Protein AF-A0AA36Y3I9-F1 (afdb_monomer_lite)

Structure (mmCIF, N/CA/C/O backbone):
data_AF-A0AA36Y3I9-F1
#
_entry.id   AF-A0AA36Y3I9-F1
#
loop_
_atom_site.group_PDB
_atom_site.id
_atom_site.type_symbol
_atom_site.label_atom_id
_atom_site.label_alt_id
_atom_site.label_comp_id
_atom_site.label_asym_id
_atom_site.label_entity_id
_atom_site.label_seq_id
_atom_site.pdbx_PDB_ins_code
_atom_site.Cartn_x
_atom_site.Cartn_y
_atom_site.Cartn_z
_atom_site.occupancy
_atom_site.B_iso_or_equiv
_atom_site.auth_seq_id
_atom_site.auth_comp_id
_atom_site.auth_asym_id
_atom_site.auth_atom_id
_atom_site.pdbx_PDB_model_num
ATOM 1 N N . MET A 1 1 ? 40.021 -27.752 -54.313 1.00 46.91 1 MET A N 1
ATOM 2 C CA . MET A 1 1 ? 39.554 -26.451 -54.841 1.00 46.91 1 MET A CA 1
ATOM 3 C C . MET A 1 1 ? 38.959 -25.659 -53.688 1.00 46.91 1 MET A C 1
ATOM 5 O O . MET A 1 1 ? 38.004 -26.139 -53.095 1.00 46.91 1 MET A O 1
ATOM 9 N N . LYS A 1 2 ? 39.529 -24.509 -53.307 1.00 47.94 2 LYS A N 1
ATOM 10 C CA . LYS A 1 2 ? 38.852 -23.609 -52.360 1.00 47.94 2 LYS A CA 1
ATOM 11 C C . LYS A 1 2 ? 37.737 -22.903 -53.128 1.00 47.94 2 LYS A C 1
ATOM 13 O O . LYS A 1 2 ? 38.028 -22.247 -54.125 1.00 47.94 2 LYS A O 1
ATOM 18 N N . ALA A 1 3 ? 36.491 -23.086 -52.701 1.00 59.00 3 ALA A N 1
ATOM 19 C CA . ALA A 1 3 ? 35.358 -22.347 -53.241 1.00 59.00 3 ALA A CA 1
ATOM 20 C C . ALA A 1 3 ? 35.648 -20.844 -53.110 1.00 59.00 3 ALA A C 1
ATOM 22 O O . ALA A 1 3 ? 35.947 -20.354 -52.019 1.00 59.00 3 ALA A O 1
ATOM 23 N N . ARG A 1 4 ? 35.646 -20.126 -54.235 1.00 68.38 4 ARG A N 1
ATOM 24 C CA . ARG A 1 4 ? 35.784 -18.671 -54.245 1.00 68.38 4 ARG A CA 1
ATOM 25 C C . ARG A 1 4 ? 34.407 -18.120 -53.895 1.00 68.38 4 ARG A C 1
ATOM 27 O O . ARG A 1 4 ? 33.529 -18.154 -54.749 1.00 68.38 4 ARG A O 1
ATOM 34 N N . LEU A 1 5 ? 34.217 -17.692 -52.645 1.00 71.56 5 LEU A N 1
ATOM 35 C CA . LEU A 1 5 ? 32.971 -17.040 -52.242 1.00 71.56 5 LEU A CA 1
ATOM 36 C C . LEU A 1 5 ? 32.684 -15.867 -53.179 1.00 71.56 5 LEU A C 1
ATOM 38 O O . LEU A 1 5 ? 33.579 -15.090 -53.532 1.00 71.56 5 LEU A O 1
ATOM 42 N N . THR A 1 6 ? 31.427 -15.754 -53.577 1.00 85.88 6 THR A N 1
ATOM 43 C CA . THR A 1 6 ? 30.940 -14.640 -54.377 1.00 85.88 6 THR A CA 1
ATOM 44 C C . THR A 1 6 ? 30.799 -13.395 -53.504 1.00 85.88 6 THR A C 1
ATOM 46 O O . THR A 1 6 ? 30.583 -13.465 -52.293 1.00 85.88 6 THR A O 1
ATOM 49 N N . TYR A 1 7 ? 30.910 -12.217 -54.119 1.00 82.88 7 TYR A N 1
ATOM 50 C CA . TYR A 1 7 ? 30.744 -10.942 -53.417 1.00 82.88 7 TYR A CA 1
ATOM 51 C C . TYR A 1 7 ? 29.383 -10.842 -52.705 1.00 82.88 7 TYR A C 1
ATOM 53 O O . TYR A 1 7 ? 29.302 -10.307 -51.603 1.00 82.88 7 TYR A O 1
ATOM 61 N N . GLN A 1 8 ? 28.327 -11.406 -53.300 1.00 84.25 8 GLN A N 1
ATOM 62 C CA . GLN A 1 8 ? 26.984 -11.410 -52.717 1.00 84.25 8 GLN A CA 1
ATOM 63 C C . GLN A 1 8 ? 26.908 -12.231 -51.422 1.00 84.25 8 GLN A C 1
ATOM 65 O O . GLN A 1 8 ? 26.336 -11.754 -50.446 1.00 84.25 8 GLN A O 1
ATOM 70 N N . GLU A 1 9 ? 27.534 -13.412 -51.379 1.00 86.00 9 GLU A N 1
ATOM 71 C CA . GLU A 1 9 ? 27.586 -14.254 -50.172 1.00 86.00 9 GLU A CA 1
ATOM 72 C C . GLU A 1 9 ? 28.360 -13.571 -49.037 1.00 86.00 9 GLU A C 1
ATOM 74 O O . GLU A 1 9 ? 27.932 -13.594 -47.883 1.00 86.00 9 GLU A O 1
ATOM 79 N N . VAL A 1 10 ? 29.473 -12.903 -49.362 1.00 86.75 10 VAL A N 1
ATOM 80 C CA . VAL A 1 10 ? 30.265 -12.146 -48.379 1.00 86.75 10 VAL A CA 1
ATOM 81 C C . VAL A 1 10 ? 29.462 -10.975 -47.806 1.00 86.75 10 VAL A C 1
ATOM 83 O O . VAL A 1 10 ? 29.476 -10.754 -46.596 1.00 86.75 10 VAL A O 1
ATOM 86 N N . MET A 1 11 ? 28.739 -10.236 -48.651 1.00 86.56 11 MET A N 1
ATOM 87 C CA . MET A 1 11 ? 27.931 -9.097 -48.205 1.00 86.56 11 MET A CA 1
ATOM 88 C C . MET A 1 11 ? 26.712 -9.526 -47.383 1.00 86.56 11 MET A C 1
ATOM 90 O O . MET A 1 11 ? 26.414 -8.886 -46.375 1.00 86.56 11 MET A O 1
ATOM 94 N N . ALA A 1 12 ? 26.051 -10.628 -47.751 1.00 88.88 12 ALA A N 1
ATOM 95 C CA . ALA A 1 12 ? 24.962 -11.205 -46.962 1.00 88.88 12 ALA A CA 1
ATOM 96 C C . ALA A 1 12 ? 25.442 -11.625 -45.563 1.00 88.88 12 ALA A C 1
ATOM 98 O O . ALA A 1 12 ? 24.811 -11.272 -44.567 1.00 88.88 12 ALA A O 1
ATOM 99 N N . TYR A 1 13 ? 26.609 -12.274 -45.475 1.00 89.00 13 TYR A N 1
ATOM 100 C CA . TYR A 1 13 ? 27.219 -12.638 -44.197 1.00 89.00 13 TYR A CA 1
ATOM 101 C C . TYR A 1 13 ? 27.501 -11.411 -43.320 1.00 89.00 13 TYR A C 1
ATOM 103 O O . TYR A 1 13 ? 27.165 -11.409 -42.139 1.00 89.00 13 TYR A O 1
ATOM 111 N N . ILE A 1 14 ? 28.070 -10.337 -43.879 1.00 89.81 14 ILE A N 1
ATOM 112 C CA . ILE A 1 14 ? 28.334 -9.100 -43.122 1.00 89.81 14 ILE A CA 1
ATOM 113 C C . ILE A 1 14 ? 27.027 -8.496 -42.589 1.00 89.81 14 ILE A C 1
ATOM 115 O O . ILE A 1 14 ? 26.957 -8.159 -41.407 1.00 89.81 14 ILE A O 1
ATOM 119 N N . GLN A 1 15 ? 25.979 -8.422 -43.416 1.00 90.38 15 GLN A N 1
ATOM 120 C CA . GLN A 1 15 ? 24.668 -7.922 -42.991 1.00 90.38 15 GLN A CA 1
ATOM 121 C C . GLN A 1 15 ? 24.043 -8.781 -41.885 1.00 90.38 15 GLN A C 1
ATOM 123 O O . GLN A 1 15 ? 23.445 -8.243 -40.953 1.00 90.38 15 GLN A O 1
ATOM 128 N N . GLU A 1 16 ? 24.176 -10.105 -41.958 1.00 90.44 16 GLU A N 1
ATOM 129 C CA . GLU A 1 16 ? 23.721 -11.007 -40.896 1.00 90.44 16 GLU A CA 1
ATOM 130 C C . GLU A 1 16 ? 24.496 -10.785 -39.595 1.00 90.44 16 GLU A C 1
ATOM 132 O O . GLU A 1 16 ? 23.885 -10.693 -38.531 1.00 90.44 16 GLU A O 1
ATOM 137 N N . GLN A 1 17 ? 25.820 -10.606 -39.664 1.00 88.69 17 GLN A N 1
ATOM 138 C CA . GLN A 1 17 ? 26.636 -10.285 -38.490 1.00 88.69 17 GLN A CA 1
ATOM 139 C C . GLN A 1 17 ? 26.239 -8.944 -37.858 1.00 88.69 17 GLN A C 1
ATOM 141 O O . GLN A 1 17 ? 26.241 -8.810 -36.632 1.00 88.69 17 GLN A O 1
ATOM 146 N N . GLU A 1 18 ? 25.898 -7.940 -38.666 1.00 91.44 18 GLU A N 1
ATOM 147 C CA . GLU A 1 18 ? 25.421 -6.644 -38.177 1.00 91.44 18 GLU A CA 1
ATOM 148 C C . GLU A 1 18 ? 24.036 -6.746 -37.531 1.00 91.44 18 GLU A C 1
ATOM 150 O O . GLU A 1 18 ? 23.861 -6.273 -36.403 1.00 91.44 18 GLU A O 1
ATOM 155 N N . LYS A 1 19 ? 23.084 -7.437 -38.174 1.00 90.69 19 LYS A N 1
ATOM 156 C CA . LYS A 1 19 ? 21.745 -7.694 -37.617 1.00 90.69 19 LYS A CA 1
ATOM 157 C C . LYS A 1 19 ? 21.809 -8.473 -36.307 1.00 90.69 19 LYS A C 1
ATOM 159 O O . LYS A 1 19 ? 21.098 -8.141 -35.359 1.00 90.69 19 LYS A O 1
ATOM 164 N N . GLU A 1 20 ? 22.672 -9.482 -36.219 1.00 90.12 20 GLU A N 1
ATOM 165 C CA . GLU A 1 20 ? 22.820 -10.290 -35.008 1.00 90.12 20 GLU A CA 1
ATOM 166 C C . GLU A 1 20 ? 23.422 -9.462 -33.860 1.00 90.12 20 GLU A C 1
ATOM 168 O O . GLU A 1 20 ? 22.930 -9.502 -32.729 1.00 90.12 20 GLU A O 1
ATOM 173 N N . LYS A 1 21 ? 24.420 -8.613 -34.150 1.00 89.56 21 LYS A N 1
ATOM 174 C CA . LYS A 1 21 ? 24.953 -7.641 -33.178 1.00 89.56 21 LYS A CA 1
ATOM 175 C C . LYS A 1 21 ? 23.883 -6.651 -32.716 1.00 89.56 21 LYS A C 1
ATOM 177 O O . LYS A 1 21 ? 23.813 -6.345 -31.524 1.00 89.56 21 LYS A O 1
ATOM 182 N N . GLU A 1 22 ? 23.050 -6.147 -33.622 1.00 88.12 22 GLU A N 1
ATOM 183 C CA . GLU A 1 22 ? 21.963 -5.223 -33.292 1.00 88.12 22 GLU A CA 1
ATOM 184 C C . GLU A 1 22 ? 20.894 -5.890 -32.415 1.00 88.12 22 GLU A C 1
ATOM 186 O O . GLU A 1 22 ? 20.528 -5.354 -31.365 1.00 88.12 22 GLU A O 1
ATOM 191 N N . LYS A 1 23 ? 20.483 -7.114 -32.758 1.00 89.19 23 LYS A N 1
ATOM 192 C CA . LYS A 1 23 ? 19.559 -7.931 -31.962 1.00 89.19 23 LYS A CA 1
ATOM 193 C C . LYS A 1 23 ? 20.100 -8.201 -30.557 1.00 89.19 23 LYS A C 1
ATOM 195 O O . LYS A 1 23 ? 19.368 -8.062 -29.576 1.00 89.19 23 LYS A O 1
ATOM 200 N N . GLN A 1 24 ? 21.393 -8.505 -30.427 1.00 87.75 24 GLN A N 1
ATOM 201 C CA . GLN A 1 24 ? 22.046 -8.664 -29.124 1.00 87.75 24 GLN A CA 1
ATOM 202 C C . GLN A 1 24 ? 22.059 -7.363 -28.310 1.00 87.75 24 GLN A C 1
ATOM 204 O O . GLN A 1 24 ? 21.859 -7.397 -27.093 1.00 87.75 24 GLN A O 1
ATOM 209 N N . ARG A 1 25 ? 22.274 -6.203 -28.948 1.00 89.19 25 ARG A N 1
ATOM 210 C CA . ARG A 1 25 ? 22.195 -4.892 -28.275 1.00 89.19 25 ARG A CA 1
ATOM 211 C C . ARG A 1 25 ? 20.779 -4.609 -27.774 1.00 89.19 25 ARG A C 1
ATOM 213 O O . ARG A 1 25 ? 20.622 -4.216 -26.619 1.00 89.19 25 ARG A O 1
ATOM 220 N N . LEU A 1 26 ? 19.769 -4.852 -28.609 1.00 88.50 26 LEU A N 1
ATOM 221 C CA . LEU A 1 26 ? 18.353 -4.705 -28.259 1.00 88.50 26 LEU A CA 1
ATOM 222 C C . LEU A 1 26 ? 17.974 -5.605 -27.077 1.00 88.50 26 LEU A C 1
ATOM 224 O O . LEU A 1 26 ? 17.404 -5.120 -26.102 1.00 88.50 26 LEU A O 1
ATOM 228 N N . ALA A 1 27 ? 18.375 -6.879 -27.103 1.00 88.75 27 ALA A N 1
ATOM 229 C CA . ALA A 1 27 ? 18.128 -7.818 -26.010 1.00 88.75 27 ALA A CA 1
ATOM 230 C C . ALA A 1 27 ? 18.773 -7.361 -24.688 1.00 88.75 27 ALA A C 1
ATOM 232 O O . ALA A 1 27 ? 18.120 -7.370 -23.644 1.00 88.75 27 ALA A O 1
ATOM 233 N N . LYS A 1 28 ? 20.027 -6.886 -24.725 1.00 88.12 28 LYS A N 1
ATOM 234 C CA . LYS A 1 28 ? 20.715 -6.343 -23.539 1.00 88.12 28 LYS A CA 1
ATOM 235 C C . LYS A 1 28 ? 20.021 -5.097 -22.982 1.00 88.12 28 LYS A C 1
ATOM 237 O O . LYS A 1 28 ? 19.918 -4.947 -21.765 1.00 88.12 28 LYS A O 1
ATOM 242 N N . ASN A 1 29 ? 19.540 -4.206 -23.848 1.00 86.19 29 ASN A N 1
ATOM 243 C CA . ASN A 1 29 ? 18.797 -3.018 -23.423 1.00 86.19 29 ASN A CA 1
ATOM 244 C C . ASN A 1 29 ? 17.447 -3.395 -22.798 1.00 86.19 29 ASN A C 1
ATOM 246 O O . ASN A 1 29 ? 17.110 -2.875 -21.735 1.00 86.19 29 ASN A O 1
ATOM 250 N N . GLN A 1 30 ? 16.725 -4.346 -23.395 1.00 84.44 30 GLN A N 1
ATOM 251 C CA . GLN A 1 30 ? 15.467 -4.863 -22.857 1.00 84.44 30 GLN A CA 1
ATOM 252 C C . GLN A 1 30 ? 15.658 -5.461 -21.455 1.00 84.44 30 GLN A C 1
ATOM 254 O O . GLN A 1 30 ? 14.906 -5.137 -20.538 1.00 84.44 30 GLN A O 1
ATOM 259 N N . GLN A 1 31 ? 16.702 -6.276 -21.265 1.00 80.62 31 GLN A N 1
ATOM 260 C CA . GLN A 1 31 ? 17.042 -6.869 -19.967 1.00 80.62 31 GLN A CA 1
ATOM 261 C C . GLN A 1 31 ? 17.364 -5.806 -18.906 1.00 80.62 31 GLN A C 1
ATOM 263 O O . GLN A 1 31 ? 16.887 -5.897 -17.776 1.00 80.62 31 GLN A O 1
ATOM 268 N N . LYS A 1 32 ? 18.123 -4.760 -19.265 1.00 83.25 32 LYS A N 1
ATOM 269 C CA . LYS A 1 32 ? 18.410 -3.642 -18.350 1.00 83.25 32 LYS A CA 1
ATOM 270 C C . LYS A 1 32 ? 17.140 -2.901 -17.927 1.00 83.25 32 LYS A C 1
ATOM 272 O O . LYS A 1 32 ? 16.986 -2.600 -16.747 1.00 83.25 32 LYS A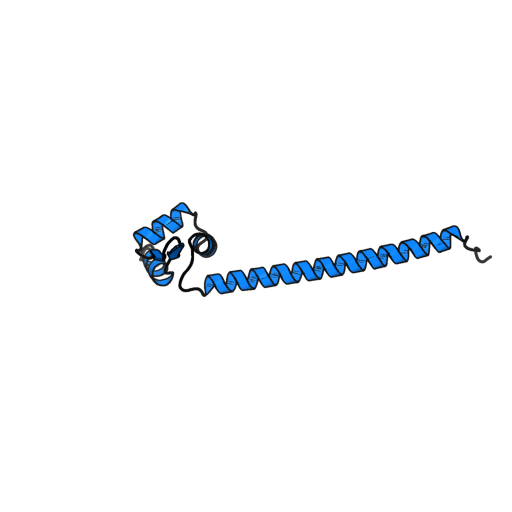 O 1
ATOM 277 N N . ILE A 1 33 ? 16.236 -2.617 -18.866 1.00 81.06 33 ILE A N 1
ATOM 278 C CA . ILE A 1 33 ? 14.968 -1.930 -18.577 1.00 81.06 33 ILE A CA 1
ATOM 279 C C . ILE A 1 33 ? 14.086 -2.784 -17.657 1.00 81.06 33 ILE A C 1
ATOM 281 O O . ILE A 1 33 ? 13.535 -2.259 -16.688 1.00 81.06 33 ILE A O 1
ATOM 285 N N . ALA A 1 34 ? 13.997 -4.094 -17.911 1.00 81.12 34 ALA A N 1
ATOM 286 C CA . ALA A 1 34 ? 13.244 -5.023 -17.071 1.00 81.12 34 ALA A CA 1
ATOM 287 C C . ALA A 1 34 ? 13.771 -5.044 -15.624 1.00 81.12 34 ALA A C 1
ATOM 289 O O . ALA A 1 34 ? 12.999 -4.823 -14.692 1.00 81.12 34 ALA A O 1
ATOM 290 N N . GLY A 1 35 ? 15.090 -5.179 -15.436 1.00 79.31 35 GLY A N 1
ATOM 291 C CA . GLY A 1 35 ? 15.698 -5.179 -14.100 1.00 79.31 35 GLY A CA 1
ATOM 292 C C . GLY A 1 35 ? 15.521 -3.856 -13.340 1.00 79.31 35 GLY A C 1
ATOM 293 O O . GLY A 1 35 ? 15.311 -3.851 -12.127 1.00 79.31 35 GLY A O 1
ATOM 294 N N . ILE A 1 36 ? 15.544 -2.714 -14.040 1.00 82.25 36 ILE A N 1
ATOM 295 C CA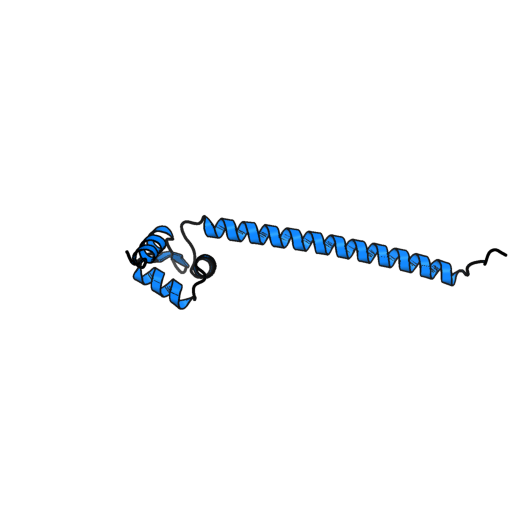 . ILE A 1 36 ? 15.231 -1.411 -13.428 1.00 82.25 36 ILE A CA 1
ATOM 296 C C . ILE A 1 36 ? 13.764 -1.367 -12.983 1.00 82.25 36 ILE A C 1
ATOM 298 O O . ILE A 1 36 ? 13.476 -0.917 -11.875 1.00 82.25 36 ILE A O 1
ATOM 302 N N . SER A 1 37 ? 12.839 -1.841 -13.822 1.00 79.94 37 SER A N 1
ATOM 303 C CA . SER A 1 37 ? 11.405 -1.861 -13.516 1.00 79.94 37 SER A CA 1
ATOM 304 C C . SER A 1 37 ? 11.093 -2.696 -12.272 1.00 79.94 37 SER A C 1
ATOM 306 O O . SER A 1 37 ? 10.361 -2.236 -11.393 1.00 79.94 37 SER A O 1
ATOM 308 N N . GLU A 1 38 ? 11.680 -3.887 -12.160 1.00 79.88 38 GLU A N 1
ATOM 309 C CA . GLU A 1 38 ? 11.523 -4.765 -10.993 1.00 79.88 38 GLU A CA 1
ATOM 310 C C . GLU A 1 38 ? 12.009 -4.087 -9.710 1.00 79.88 38 GLU A C 1
ATOM 312 O O . GLU A 1 38 ? 11.257 -3.982 -8.738 1.00 79.88 38 GLU A O 1
ATOM 317 N N . LYS A 1 39 ? 13.217 -3.513 -9.736 1.00 76.69 39 LYS A N 1
ATOM 318 C CA . LYS A 1 39 ? 13.795 -2.819 -8.579 1.00 76.69 39 LYS A CA 1
ATOM 319 C C . LYS A 1 39 ? 12.984 -1.587 -8.166 1.00 76.69 39 LYS A C 1
ATOM 321 O O . LYS A 1 39 ? 12.801 -1.325 -6.979 1.00 76.69 39 LYS A O 1
ATOM 326 N N . VAL A 1 40 ? 12.457 -0.827 -9.129 1.00 79.31 40 VAL A N 1
ATOM 327 C CA . VAL A 1 40 ? 11.566 0.315 -8.853 1.00 79.31 40 VAL A CA 1
ATOM 328 C C . VAL A 1 40 ? 10.271 -0.152 -8.188 1.00 79.31 40 VAL A C 1
ATOM 330 O O . VAL A 1 40 ? 9.787 0.502 -7.259 1.00 79.31 40 VAL A O 1
ATOM 333 N N . GLN A 1 41 ? 9.707 -1.271 -8.641 1.00 77.06 41 GLN A N 1
ATOM 334 C CA . GLN A 1 41 ? 8.486 -1.825 -8.068 1.00 77.06 41 GLN A CA 1
ATOM 335 C C . GLN A 1 41 ? 8.712 -2.341 -6.642 1.00 77.06 41 GLN A C 1
ATOM 337 O O . GLN A 1 41 ? 7.893 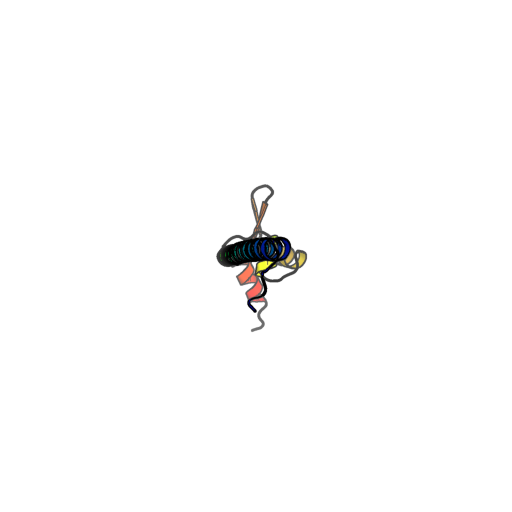-2.079 -5.761 1.00 77.06 41 GLN A O 1
ATOM 342 N N . GLU A 1 42 ? 9.846 -2.992 -6.393 1.00 76.06 42 GLU A N 1
ATOM 343 C CA . GLU A 1 42 ? 10.262 -3.429 -5.062 1.00 76.06 42 GLU A CA 1
ATOM 344 C C . GLU A 1 42 ? 10.395 -2.243 -4.095 1.00 76.06 42 GLU A C 1
ATOM 346 O O . GLU A 1 42 ? 9.776 -2.243 -3.031 1.00 76.06 42 GLU A O 1
ATOM 351 N N . ILE A 1 43 ? 11.097 -1.176 -4.495 1.00 75.56 43 ILE A N 1
ATOM 352 C CA . ILE A 1 43 ? 11.251 0.042 -3.680 1.00 75.56 43 ILE A CA 1
ATOM 353 C C . ILE A 1 43 ? 9.887 0.661 -3.344 1.00 75.56 43 ILE A C 1
ATOM 355 O O . ILE A 1 43 ? 9.648 1.057 -2.198 1.00 75.56 43 ILE A O 1
ATOM 359 N N . ARG A 1 44 ? 8.972 0.742 -4.321 1.00 74.44 44 ARG A N 1
ATOM 360 C CA . ARG A 1 44 ? 7.609 1.250 -4.086 1.00 74.44 44 ARG A CA 1
ATOM 361 C C . ARG A 1 44 ? 6.860 0.390 -3.076 1.00 74.44 44 ARG A C 1
ATOM 363 O O . ARG A 1 44 ? 6.252 0.938 -2.160 1.00 74.44 44 ARG A O 1
ATOM 370 N N . ASN A 1 45 ? 6.923 -0.929 -3.222 1.00 74.56 45 ASN A N 1
ATOM 371 C CA . ASN A 1 45 ? 6.243 -1.857 -2.328 1.00 74.56 45 ASN A CA 1
ATOM 372 C C . ASN A 1 45 ? 6.793 -1.752 -0.900 1.00 74.56 45 ASN A C 1
ATOM 374 O O . ASN A 1 45 ? 6.009 -1.600 0.034 1.00 74.56 45 ASN A O 1
ATOM 378 N N . THR A 1 46 ? 8.115 -1.739 -0.720 1.00 70.00 46 THR A N 1
ATOM 379 C CA . THR A 1 46 ? 8.754 -1.594 0.599 1.00 70.00 46 THR A CA 1
ATOM 380 C C . THR A 1 46 ? 8.371 -0.279 1.271 1.00 70.00 46 THR A C 1
ATOM 382 O O . THR A 1 46 ? 8.013 -0.267 2.448 1.00 70.00 46 THR A O 1
ATOM 385 N N . LYS A 1 47 ? 8.347 0.825 0.514 1.00 73.81 47 LYS A N 1
ATOM 386 C CA . LYS A 1 47 ? 7.950 2.135 1.042 1.00 73.81 47 LYS A CA 1
ATOM 387 C C . LYS A 1 47 ? 6.484 2.173 1.476 1.00 73.81 47 LYS A C 1
ATOM 389 O O . LYS A 1 47 ? 6.179 2.763 2.510 1.00 73.81 47 LYS A O 1
ATOM 394 N N . ILE A 1 48 ? 5.586 1.528 0.726 1.00 73.62 48 ILE A N 1
ATOM 395 C CA . ILE A 1 48 ? 4.178 1.397 1.124 1.00 73.62 48 ILE A CA 1
ATOM 396 C C . ILE A 1 48 ? 4.094 0.651 2.457 1.00 73.62 48 ILE A C 1
ATOM 398 O O . ILE A 1 48 ? 3.449 1.148 3.370 1.00 73.62 48 ILE A O 1
ATOM 402 N N . ARG A 1 49 ? 4.805 -0.473 2.616 1.00 72.75 49 ARG A N 1
ATOM 403 C CA . ARG A 1 49 ? 4.752 -1.286 3.845 1.00 72.75 49 ARG A CA 1
ATOM 404 C C . ARG A 1 49 ? 5.249 -0.569 5.107 1.00 72.75 49 ARG A C 1
ATOM 406 O O . ARG A 1 49 ? 4.814 -0.916 6.195 1.00 72.75 49 ARG A O 1
ATOM 413 N N . GLN A 1 50 ? 6.144 0.407 4.970 1.00 76.56 50 GLN A N 1
ATOM 414 C CA . GLN A 1 50 ? 6.726 1.155 6.095 1.00 76.56 50 GLN A CA 1
ATOM 415 C C . GLN A 1 50 ? 6.004 2.478 6.400 1.00 76.56 50 GLN A C 1
ATOM 417 O O . GLN A 1 50 ? 6.364 3.175 7.347 1.00 76.56 50 GLN A O 1
ATOM 422 N N . SER A 1 51 ? 5.017 2.872 5.591 1.00 83.00 51 SER A N 1
ATOM 423 C CA . SER A 1 51 ? 4.362 4.173 5.739 1.00 83.00 51 SER A CA 1
ATOM 424 C C . SER A 1 51 ? 3.287 4.142 6.827 1.00 83.00 51 SER A C 1
ATOM 426 O O . SER A 1 51 ? 2.320 3.399 6.705 1.00 83.00 51 SER A O 1
ATOM 428 N N . LYS A 1 52 ? 3.405 5.020 7.836 1.00 91.88 52 LYS A N 1
ATOM 429 C CA . LYS A 1 52 ? 2.390 5.214 8.896 1.00 91.88 52 LYS A CA 1
ATOM 430 C C . LYS A 1 52 ? 1.029 5.671 8.355 1.00 91.88 52 LYS A C 1
ATOM 432 O O . LYS A 1 52 ? -0.017 5.333 8.903 1.00 91.88 52 LYS A O 1
ATOM 437 N N . TYR A 1 53 ? 1.047 6.451 7.275 1.00 94.06 53 TYR A N 1
ATOM 438 C CA . TYR A 1 53 ? -0.157 6.954 6.628 1.00 94.06 53 TYR A CA 1
ATOM 439 C C . TYR A 1 53 ? -0.216 6.479 5.181 1.00 94.06 53 TYR A C 1
ATOM 441 O O . TYR A 1 53 ? 0.716 6.715 4.411 1.00 94.06 53 TYR A O 1
ATOM 449 N N . MET A 1 54 ? -1.329 5.857 4.799 1.00 93.94 54 MET A N 1
ATOM 450 C CA . MET A 1 54 ? -1.547 5.342 3.445 1.00 93.94 54 MET A CA 1
ATOM 451 C C . MET A 1 54 ? -2.801 5.947 2.821 1.00 93.94 54 MET A C 1
ATOM 453 O O . MET A 1 54 ? -3.817 6.125 3.485 1.00 93.94 54 MET A O 1
ATOM 457 N N . ARG A 1 55 ? -2.791 6.224 1.518 1.00 93.94 55 ARG A N 1
ATOM 458 C CA . ARG A 1 55 ? -4.028 6.533 0.781 1.00 93.94 55 ARG A CA 1
ATOM 459 C C . ARG A 1 55 ? -4.831 5.262 0.531 1.00 93.94 55 ARG A C 1
ATOM 461 O O . ARG A 1 55 ? -4.278 4.167 0.480 1.00 93.94 55 ARG A O 1
ATOM 468 N N . TYR A 1 56 ? -6.123 5.403 0.231 1.00 94.75 56 TYR A N 1
ATOM 469 C CA . TYR A 1 56 ? -6.992 4.251 -0.051 1.00 94.75 56 TYR A CA 1
ATOM 470 C C . TYR A 1 56 ? -6.446 3.298 -1.123 1.00 94.75 56 TYR A C 1
ATOM 472 O O . TYR A 1 56 ? -6.572 2.086 -0.983 1.00 94.75 56 TYR A O 1
ATOM 480 N N . ARG A 1 57 ? -5.805 3.812 -2.184 1.00 92.00 57 ARG A N 1
ATOM 481 C CA . ARG A 1 57 ? -5.221 2.959 -3.237 1.00 92.00 57 ARG A CA 1
ATOM 482 C C . ARG A 1 57 ? -4.028 2.137 -2.744 1.00 92.00 57 ARG A C 1
ATOM 484 O O . ARG A 1 57 ? -3.880 1.000 -3.181 1.00 92.00 57 ARG A O 1
ATOM 491 N N . GLU A 1 58 ? -3.209 2.718 -1.871 1.00 92.00 58 GLU A N 1
ATOM 492 C CA . GLU A 1 58 ? -2.035 2.076 -1.270 1.00 92.00 5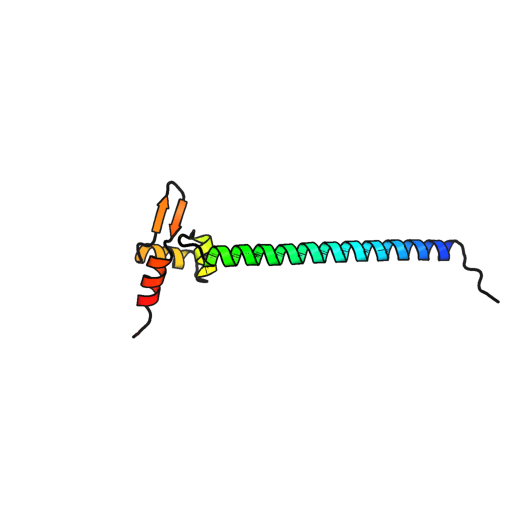8 GLU A CA 1
ATOM 493 C C . GLU A 1 58 ? -2.490 1.040 -0.238 1.00 92.00 58 GLU A C 1
ATOM 495 O O . GLU A 1 58 ? -2.108 -0.121 -0.338 1.00 92.00 58 GLU A O 1
ATOM 500 N N . ALA A 1 59 ? -3.414 1.414 0.652 1.00 92.81 59 ALA A N 1
ATOM 501 C CA . ALA A 1 59 ? -4.002 0.513 1.641 1.00 92.81 59 ALA A CA 1
ATOM 502 C C . ALA A 1 59 ? -4.712 -0.684 0.982 1.00 92.81 59 ALA A C 1
ATOM 504 O O . ALA A 1 59 ? -4.527 -1.823 1.399 1.00 92.81 59 ALA A O 1
ATOM 505 N N . ARG A 1 60 ? -5.455 -0.461 -0.112 1.00 93.06 60 ARG A N 1
ATOM 506 C CA . ARG A 1 60 ? -6.064 -1.537 -0.913 1.00 93.06 60 ARG A CA 1
ATOM 507 C C . ARG A 1 60 ? -5.028 -2.575 -1.361 1.00 93.06 60 ARG A C 1
ATOM 509 O O . ARG A 1 60 ? -5.291 -3.769 -1.296 1.00 93.06 60 ARG A O 1
ATOM 516 N N . ALA A 1 61 ? -3.871 -2.114 -1.839 1.00 90.31 61 ALA A N 1
ATOM 517 C CA . ALA A 1 61 ? -2.796 -2.989 -2.297 1.00 90.31 61 ALA A CA 1
ATOM 518 C C . ALA A 1 61 ? -2.056 -3.664 -1.131 1.00 90.31 61 ALA A C 1
ATOM 520 O O . ALA A 1 61 ? -1.666 -4.816 -1.261 1.00 90.31 61 ALA A O 1
ATOM 521 N N . TYR A 1 62 ? -1.883 -2.966 -0.005 1.00 91.44 62 TYR A N 1
ATOM 522 C CA . TYR A 1 62 ? -1.189 -3.483 1.175 1.00 91.44 62 TYR A CA 1
ATOM 523 C C . TYR A 1 62 ? -1.987 -4.577 1.899 1.00 91.44 62 TYR A C 1
ATOM 525 O O . TYR A 1 62 ? -1.446 -5.642 2.172 1.00 91.44 62 TYR A O 1
ATOM 533 N N . TYR A 1 63 ? -3.275 -4.336 2.168 1.00 91.62 63 TYR A N 1
ATOM 534 C CA . TYR A 1 63 ? -4.148 -5.286 2.869 1.00 91.62 63 TYR A CA 1
ATOM 535 C C . TYR A 1 63 ? -4.797 -6.320 1.937 1.00 91.62 63 TYR A C 1
ATOM 537 O O . TYR A 1 63 ? -5.516 -7.194 2.409 1.00 91.62 63 TYR A O 1
ATOM 545 N N . CYS A 1 64 ? -4.590 -6.214 0.619 1.00 92.12 64 CYS A N 1
ATOM 546 C CA . CYS A 1 64 ? -5.230 -7.068 -0.389 1.00 92.12 64 CYS A CA 1
ATOM 547 C C . CYS A 1 64 ? -6.773 -7.087 -0.305 1.00 92.12 64 CYS A C 1
ATOM 549 O O . CYS A 1 64 ? -7.409 -8.091 -0.616 1.00 92.12 64 CYS A O 1
ATOM 551 N N . LEU A 1 65 ? -7.390 -5.971 0.099 1.00 94.19 65 LEU A N 1
ATOM 552 C CA . LEU A 1 65 ? -8.845 -5.836 0.242 1.00 94.19 65 LEU A CA 1
ATOM 553 C C . LEU A 1 65 ? -9.463 -5.049 -0.918 1.00 94.19 65 LEU A C 1
ATOM 555 O O . LEU A 1 65 ? -8.793 -4.270 -1.591 1.00 94.19 65 LEU A O 1
ATOM 559 N N . GLY A 1 66 ? -10.771 -5.201 -1.135 1.00 96.38 66 GLY A N 1
ATOM 560 C CA . GLY A 1 66 ? -11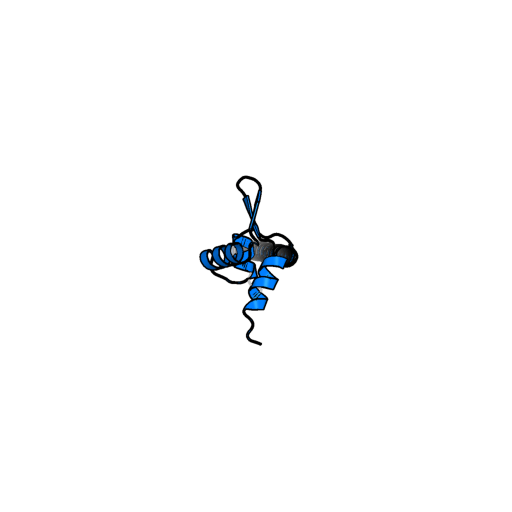.523 -4.367 -2.078 1.00 96.38 66 GLY A CA 1
ATOM 561 C C . GLY A 1 66 ? -11.551 -2.889 -1.663 1.00 96.38 66 GLY A C 1
ATOM 562 O O . GLY A 1 66 ? -11.468 -2.564 -0.479 1.00 96.38 66 GLY A O 1
ATOM 563 N N . MET A 1 67 ? -11.713 -1.975 -2.632 1.00 96.69 67 MET A N 1
ATOM 564 C CA . MET A 1 67 ? -11.741 -0.523 -2.369 1.00 96.69 67 MET A CA 1
ATOM 565 C C . MET A 1 67 ? -12.841 -0.135 -1.370 1.00 96.69 67 MET A C 1
ATOM 567 O O . MET A 1 67 ? -12.593 0.616 -0.432 1.00 96.69 67 MET A O 1
ATOM 571 N N . ASN A 1 68 ? -14.044 -0.681 -1.540 1.00 97.50 68 ASN A N 1
ATOM 572 C CA . ASN A 1 68 ? -15.163 -0.389 -0.645 1.00 97.50 68 ASN A CA 1
ATOM 573 C C . ASN A 1 68 ? -14.918 -0.966 0.755 1.00 97.50 68 ASN A C 1
ATOM 575 O O . ASN A 1 68 ? -15.210 -0.308 1.748 1.00 97.50 68 ASN A O 1
ATOM 579 N N . THR A 1 69 ? -14.319 -2.156 0.837 1.00 97.06 69 THR A N 1
ATOM 580 C CA . THR A 1 69 ? -13.992 -2.817 2.105 1.00 97.06 69 THR A CA 1
ATOM 581 C C . THR A 1 69 ? -12.975 -2.015 2.906 1.00 97.06 69 THR A C 1
ATOM 583 O O . THR A 1 69 ? -13.229 -1.719 4.067 1.00 97.06 69 THR A O 1
ATOM 586 N N . ILE A 1 70 ? -11.862 -1.593 2.294 1.00 97.06 70 ILE A N 1
ATOM 587 C CA . ILE A 1 70 ? -10.840 -0.820 3.014 1.00 97.06 70 ILE A CA 1
ATOM 588 C C . ILE A 1 70 ? -11.360 0.559 3.433 1.00 97.06 70 ILE A C 1
ATOM 590 O O . ILE A 1 70 ? -11.051 1.029 4.524 1.00 97.06 70 ILE A O 1
ATOM 594 N N . GLN A 1 71 ? -12.191 1.197 2.602 1.00 96.75 71 GLN A N 1
ATOM 595 C CA . GLN A 1 71 ? -12.833 2.462 2.960 1.00 96.75 71 GLN A CA 1
ATOM 596 C C . GLN A 1 71 ? -13.790 2.302 4.138 1.00 96.75 71 GLN A C 1
ATOM 598 O O . GLN A 1 71 ? -13.798 3.151 5.026 1.00 96.75 71 GLN A O 1
ATOM 603 N N . ARG A 1 72 ? -14.588 1.229 4.145 1.00 97.56 72 ARG A N 1
ATOM 604 C CA . ARG A 1 72 ? -15.506 0.910 5.238 1.00 97.56 72 ARG A CA 1
ATOM 605 C C . ARG A 1 72 ? -14.738 0.653 6.535 1.00 97.56 72 ARG A C 1
ATOM 607 O O . ARG A 1 72 ? -14.976 1.365 7.501 1.00 97.56 72 ARG A O 1
ATOM 614 N N . LEU A 1 73 ? -13.754 -0.248 6.516 1.00 97.00 73 LEU A N 1
ATOM 615 C CA . LEU A 1 73 ? -12.935 -0.571 7.690 1.00 97.00 73 LEU A CA 1
ATOM 616 C C . LEU A 1 73 ? -12.199 0.657 8.238 1.00 97.00 73 LEU A C 1
ATOM 618 O O . LEU A 1 73 ? -12.199 0.888 9.438 1.00 97.00 73 LEU A O 1
ATOM 622 N N . ALA A 1 74 ? -11.614 1.493 7.375 1.00 97.00 74 ALA A N 1
ATOM 623 C CA . ALA A 1 74 ? -10.922 2.706 7.817 1.00 97.00 74 ALA A CA 1
ATOM 624 C C . ALA A 1 74 ? -11.860 3.756 8.436 1.00 97.00 74 ALA A C 1
ATOM 626 O O . ALA A 1 74 ? -11.418 4.563 9.257 1.00 97.00 74 ALA A O 1
ATOM 627 N N . LYS A 1 75 ? -13.135 3.783 8.029 1.00 97.00 75 LYS A N 1
ATOM 628 C CA . LYS A 1 75 ? -14.156 4.645 8.636 1.00 97.00 75 LYS A CA 1
ATOM 629 C C . LYS A 1 75 ? -14.643 4.073 9.964 1.00 97.00 75 LYS A C 1
ATOM 631 O O . LYS A 1 75 ? -14.686 4.815 10.936 1.00 97.00 75 LYS A O 1
ATOM 636 N N . GLU A 1 76 ? -14.956 2.780 10.006 1.00 96.75 76 GLU A N 1
ATOM 637 C CA . GLU A 1 76 ? -15.392 2.069 11.218 1.00 96.75 76 GLU A CA 1
ATOM 638 C C . GLU A 1 76 ? -14.318 2.115 12.316 1.00 96.75 76 GLU A C 1
ATOM 640 O O . GLU A 1 76 ? -14.629 2.398 13.467 1.00 96.75 76 GLU A O 1
ATOM 645 N N . ALA A 1 77 ? -13.045 1.949 11.946 1.00 96.81 77 ALA A N 1
ATOM 646 C CA . ALA A 1 77 ? -11.904 2.052 12.853 1.00 96.81 77 ALA A CA 1
ATOM 647 C C . ALA A 1 77 ? -11.615 3.485 13.342 1.00 96.81 77 ALA A C 1
ATOM 649 O O . ALA A 1 77 ? -10.754 3.672 14.197 1.00 96.81 77 ALA A O 1
ATOM 650 N N . GLY A 1 78 ? -12.228 4.516 12.746 1.00 96.81 78 GLY A N 1
ATOM 651 C CA . GLY A 1 78 ? -11.851 5.912 13.000 1.00 96.81 78 GLY A CA 1
ATOM 652 C C . GLY A 1 78 ? -10.438 6.275 12.517 1.00 96.81 78 GLY A C 1
ATOM 653 O O . GLY A 1 78 ? -9.883 7.288 12.927 1.00 96.81 78 GLY A O 1
ATOM 654 N N . ALA A 1 79 ? -9.850 5.478 11.621 1.00 97.44 79 ALA A N 1
ATOM 655 C CA . ALA A 1 79 ? -8.476 5.634 11.139 1.00 97.44 79 ALA A CA 1
ATOM 656 C C . ALA A 1 79 ? -8.331 6.656 9.992 1.00 97.44 79 ALA A C 1
ATOM 658 O O . ALA A 1 79 ? -7.254 6.808 9.419 1.00 97.44 79 ALA A O 1
ATOM 659 N N . THR A 1 80 ? -9.415 7.322 9.589 1.00 97.19 80 THR A N 1
ATOM 660 C CA . THR A 1 80 ? -9.434 8.193 8.408 1.00 97.19 80 THR A CA 1
ATOM 661 C C . THR A 1 80 ? -9.021 9.624 8.757 1.00 97.19 80 THR A C 1
ATOM 663 O O . THR A 1 80 ? -9.704 10.306 9.516 1.00 97.19 80 THR A O 1
ATOM 666 N N . ILE A 1 81 ? -7.959 10.121 8.123 1.00 96.56 81 ILE A N 1
ATOM 667 C CA . ILE A 1 81 ? -7.448 11.488 8.272 1.00 96.56 81 ILE A CA 1
ATOM 668 C C . ILE A 1 81 ? -7.704 12.256 6.975 1.00 96.56 81 ILE A C 1
ATOM 670 O O . ILE A 1 81 ? -7.293 11.832 5.891 1.00 96.56 81 ILE A O 1
ATOM 674 N N . ARG A 1 82 ? -8.375 13.408 7.067 1.00 95.31 82 ARG A N 1
ATOM 675 C CA . ARG A 1 82 ? -8.669 14.263 5.910 1.00 95.31 82 ARG A CA 1
ATOM 676 C C . ARG A 1 82 ? -7.818 15.526 5.940 1.00 95.31 82 ARG A C 1
ATOM 678 O O . ARG A 1 82 ? -7.924 16.321 6.866 1.00 95.31 82 ARG A O 1
ATOM 685 N N . ILE A 1 83 ? -7.021 15.723 4.892 1.00 94.62 83 ILE A N 1
ATOM 686 C CA . ILE A 1 83 ? -6.178 16.907 4.699 1.00 94.62 83 ILE A CA 1
ATOM 687 C C . ILE A 1 83 ? -6.589 17.549 3.372 1.00 94.62 83 ILE A C 1
ATOM 689 O O . ILE A 1 83 ? -6.254 17.068 2.285 1.00 94.62 83 ILE A O 1
ATOM 693 N N . GLY A 1 84 ? -7.388 18.614 3.451 1.00 94.81 84 GLY A N 1
ATOM 694 C CA . GLY A 1 84 ? -7.986 19.254 2.279 1.00 94.81 84 GLY A CA 1
ATOM 695 C C . GLY A 1 84 ? -8.854 18.281 1.471 1.00 94.81 84 GLY A C 1
ATOM 696 O O . GLY A 1 84 ? -9.854 17.763 1.967 1.00 94.81 84 GLY A O 1
ATOM 697 N N . ARG A 1 85 ? -8.464 18.030 0.212 1.00 93.75 85 ARG A N 1
ATOM 698 C CA . ARG A 1 85 ? -9.146 17.090 -0.704 1.00 93.75 85 ARG A CA 1
ATOM 699 C C . ARG A 1 85 ? -8.576 15.667 -0.668 1.00 93.75 85 ARG A C 1
ATOM 701 O O . ARG A 1 85 ? -9.059 14.804 -1.395 1.00 93.75 85 ARG A O 1
ATOM 708 N N . ILE A 1 86 ? -7.541 15.420 0.135 1.00 93.56 86 ILE A N 1
ATOM 709 C CA . ILE A 1 86 ? -6.863 14.124 0.222 1.00 93.56 86 ILE A CA 1
ATOM 710 C C . ILE A 1 86 ? -7.321 13.399 1.486 1.00 93.56 86 ILE A C 1
ATOM 712 O O . ILE A 1 86 ? -7.487 14.004 2.546 1.00 93.56 86 ILE A O 1
ATOM 716 N N . VAL A 1 87 ? -7.507 12.086 1.358 1.00 95.12 87 VAL A N 1
ATOM 717 C CA . VAL A 1 87 ? -7.835 11.194 2.469 1.00 95.12 87 VAL A CA 1
ATOM 718 C C . VAL A 1 87 ? -6.712 10.184 2.659 1.00 95.12 87 VAL A C 1
ATOM 720 O O . VAL A 1 87 ? -6.271 9.541 1.700 1.00 95.12 87 VAL A O 1
ATOM 723 N N . MET A 1 88 ? -6.258 10.067 3.901 1.00 95.50 88 MET A N 1
ATOM 724 C CA . MET A 1 88 ? -5.234 9.134 4.353 1.00 95.50 88 MET A CA 1
ATOM 725 C C . MET A 1 88 ? -5.804 8.235 5.451 1.00 95.50 88 MET A C 1
ATOM 727 O O . MET A 1 88 ? -6.790 8.576 6.099 1.00 95.50 88 MET A O 1
ATOM 731 N N . ILE A 1 89 ? -5.188 7.078 5.637 1.00 96.94 89 ILE A N 1
ATOM 732 C CA . ILE A 1 89 ? -5.516 6.087 6.653 1.00 96.94 89 ILE A CA 1
ATOM 733 C C . ILE A 1 89 ? -4.317 5.978 7.587 1.00 96.94 89 ILE A C 1
ATOM 735 O O . ILE A 1 89 ? -3.207 5.752 7.104 1.00 96.94 89 ILE A O 1
ATOM 739 N N . ASP A 1 90 ? -4.545 6.114 8.890 1.00 96.56 90 ASP A N 1
ATOM 740 C CA . ASP A 1 90 ? -3.581 5.728 9.919 1.00 96.56 90 ASP A CA 1
ATOM 741 C C . ASP A 1 90 ? -3.554 4.200 10.047 1.00 96.56 90 ASP A C 1
ATOM 743 O O . ASP A 1 90 ? -4.531 3.561 10.456 1.00 96.56 90 ASP A O 1
ATOM 747 N N . THR A 1 91 ? -2.432 3.599 9.661 1.00 95.06 91 THR A N 1
ATOM 748 C CA . THR A 1 91 ? -2.289 2.142 9.629 1.00 95.06 91 THR A CA 1
ATOM 749 C C . THR A 1 91 ? -2.262 1.530 11.022 1.00 95.06 91 THR A C 1
ATOM 751 O O . THR A 1 91 ? -2.668 0.385 11.182 1.00 95.06 91 THR A O 1
ATOM 754 N N . GLU A 1 92 ? -1.798 2.260 12.039 1.00 94.75 92 GLU A N 1
ATOM 755 C CA . GLU A 1 92 ? -1.703 1.738 13.406 1.00 94.75 92 GLU A CA 1
ATOM 756 C C . GLU A 1 92 ? -3.097 1.563 14.014 1.00 94.75 92 GLU A C 1
ATOM 758 O O . GLU A 1 92 ? -3.386 0.527 14.615 1.00 94.75 92 GLU A O 1
ATOM 763 N N . ILE A 1 93 ? -3.978 2.548 13.814 1.00 96.56 93 ILE A N 1
ATOM 764 C CA . ILE A 1 93 ? -5.374 2.486 14.271 1.00 96.56 93 ILE A CA 1
ATOM 765 C C . ILE A 1 93 ? -6.125 1.390 13.510 1.00 96.56 93 ILE A C 1
ATOM 767 O O . ILE A 1 93 ? -6.805 0.564 14.122 1.00 96.56 93 ILE A O 1
ATOM 771 N N . LEU A 1 94 ? -5.962 1.336 12.184 1.00 96.19 94 LEU A N 1
ATOM 772 C CA . LEU A 1 94 ? -6.615 0.319 11.365 1.00 96.19 94 LEU A CA 1
ATOM 773 C C . LEU A 1 94 ? -6.151 -1.102 11.725 1.00 96.19 94 LEU A C 1
ATOM 775 O O . LEU A 1 94 ? -6.986 -1.994 11.821 1.00 96.19 94 LEU A O 1
ATOM 779 N N . ASN A 1 95 ? -4.852 -1.322 11.954 1.00 94.69 95 ASN A N 1
ATOM 780 C CA . ASN A 1 95 ? -4.331 -2.636 12.343 1.00 94.69 95 ASN A CA 1
ATOM 781 C C . ASN A 1 95 ? -4.925 -3.109 13.671 1.00 94.69 95 ASN A C 1
ATOM 783 O O . ASN A 1 95 ? -5.392 -4.238 13.742 1.00 94.69 95 ASN A O 1
ATOM 787 N N . LYS A 1 96 ? -4.991 -2.236 14.687 1.00 95.44 96 LYS A N 1
ATOM 788 C CA . LYS A 1 96 ? -5.621 -2.564 15.979 1.00 95.44 96 LYS A CA 1
ATOM 789 C C . LYS A 1 96 ? -7.088 -2.957 15.818 1.00 95.44 96 LYS A C 1
ATOM 791 O O . LYS A 1 96 ? -7.547 -3.896 16.458 1.00 95.44 96 LYS A O 1
ATOM 796 N N . TYR A 1 97 ? -7.813 -2.253 14.950 1.00 95.88 97 TYR A N 1
ATOM 797 C CA . TYR A 1 97 ? -9.196 -2.593 14.634 1.00 95.88 97 TYR A CA 1
ATOM 798 C C . TYR A 1 97 ? -9.299 -3.948 13.928 1.00 95.88 97 TYR A C 1
ATOM 800 O O . TYR A 1 97 ? -10.118 -4.774 14.314 1.00 95.88 97 TYR A O 1
ATOM 808 N N . ILE A 1 98 ? -8.433 -4.222 12.949 1.00 94.25 98 ILE A N 1
ATOM 809 C CA . ILE A 1 98 ? -8.386 -5.526 12.275 1.00 94.25 98 ILE A CA 1
ATOM 810 C C . ILE A 1 98 ? -8.068 -6.649 13.274 1.00 94.25 98 ILE A C 1
ATOM 812 O O . ILE A 1 98 ? -8.705 -7.698 13.239 1.00 94.25 98 ILE A O 1
ATOM 816 N N . ASP A 1 99 ? -7.126 -6.425 14.191 1.00 93.75 99 ASP A N 1
ATOM 817 C CA . ASP A 1 99 ? -6.749 -7.411 15.203 1.00 93.75 99 ASP A CA 1
ATOM 818 C 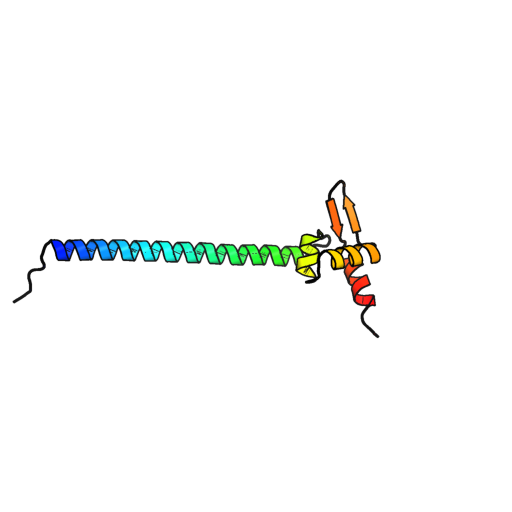C . ASP A 1 99 ? -7.885 -7.714 16.191 1.00 93.75 99 ASP A C 1
ATOM 820 O O . ASP A 1 99 ? -7.957 -8.836 16.681 1.00 93.75 99 ASP A O 1
ATOM 824 N N . SER A 1 100 ? -8.821 -6.784 16.418 1.00 93.69 100 SER A N 1
ATOM 825 C CA . SER A 1 100 ? -10.016 -7.050 17.236 1.00 93.69 100 SER A CA 1
ATOM 826 C C . SER A 1 100 ? -11.005 -8.052 16.625 1.00 93.69 100 SER A C 1
ATOM 828 O O . SER A 1 100 ? -11.876 -8.536 17.338 1.00 93.69 100 SER A O 1
ATOM 830 N N . PHE A 1 101 ? -10.874 -8.390 15.335 1.00 91.62 101 PHE A N 1
ATOM 831 C CA . PHE A 1 101 ? -11.658 -9.460 14.699 1.00 91.62 101 PHE A CA 1
ATOM 832 C C . PHE A 1 101 ? -11.014 -10.841 14.830 1.00 91.62 101 PHE A C 1
ATOM 834 O O . PHE A 1 101 ? -11.584 -11.816 14.344 1.00 91.62 101 PHE A O 1
ATOM 841 N N . ARG A 1 102 ? -9.808 -10.950 15.403 1.00 89.50 102 ARG A N 1
ATOM 842 C CA . ARG A 1 102 ? -9.240 -12.265 15.698 1.00 89.50 102 ARG A CA 1
ATOM 843 C C . ARG A 1 102 ? -10.044 -12.859 16.852 1.00 89.50 102 ARG A C 1
ATOM 845 O O . ARG A 1 102 ? -10.009 -12.312 17.952 1.00 89.50 102 ARG A O 1
ATOM 852 N N . ASP A 1 103 ? -10.771 -13.939 16.581 1.00 73.38 103 ASP A N 1
ATOM 853 C CA . ASP A 1 103 ? -11.419 -14.733 17.625 1.00 73.38 103 ASP A CA 1
ATOM 854 C C . ASP A 1 103 ? -10.360 -15.172 18.654 1.00 73.38 103 ASP A C 1
ATOM 856 O O . ASP A 1 103 ? -9.240 -15.536 18.276 1.00 73.38 103 ASP A O 1
ATOM 860 N N . ALA A 1 104 ? -10.699 -15.055 19.941 1.00 61.22 104 ALA A N 1
ATOM 861 C CA . ALA A 1 104 ? -9.837 -15.436 21.061 1.00 61.22 104 ALA A CA 1
ATOM 862 C C . ALA A 1 104 ? -9.647 -16.956 21.159 1.00 61.22 104 ALA A C 1
ATOM 864 O O . ALA A 1 104 ? -10.629 -17.691 20.903 1.00 61.22 104 ALA A O 1
#

Secondary structure (DSSP, 8-state):
------HHHHHHHHHHHHHHHHHHHHHHHHHHHHHHHHHHHHHHHHHHHH-SEEEHHHHHHHTT--HHHHHHHHHHTT-EEEETTEEEEEHHHHHHHHHTTS--

Foldseek 3Di:
DPPDDDPVNVVVVVVVVVVVVVVVVVVVVVVVVVVVVVVVVVVVLVCLVPDQKAFLVSVCVVVVHDSVVSVVLQVVLVQWDDDPPGIIGRVVSSVVSVVVPPDD

pLDDT: mean 87.48, std 10.25, range [46.91, 97.56]

Radius of gyration: 28.13 Å; chains: 1; bounding box: 55×46×76 Å

Sequence (104 aa):
MKARLTYQEVMAYIQEQEKEKEKQRLAKNQQKIAGISEKVQEIRNTKIRQSKYMRYREARAYYCLGMNTIQRLAKEAGATIRIGRIVMIDTEILNKYIDSFRDA

Organism: NCBI:txid796942

InterPro domains:
  IPR045591 Protein of unknown function DUF6462 [PF20063] (52-101)